Protein AF-A0A7X9BX08-F1 (afdb_monomer)

Foldseek 3Di:
DDPLVVLQVQLVVLVVVLVVLVVVVVPDPDPPPLPQLSVLSNLLNQLSVQCSVCVPPDDVSNVVSLVSNLVSVLSNVVSVCVVVVNPDDPVVVVVSVVVSVVVCVVVPPDPPPD

Sequence (114 aa):
MDLRTVMLMLAVGSFIFGLLLVVFRFKRNNPQKVPFWIVAKFLQAAGSLMIYFRIDTFDGVRLLASIVLILGCAYEAWAVGTLSGKHMRRNTHVLISLGMLKLQDLLGIGIMIL

Radius of gyration: 15.91 Å; Cα contacts (8 Å, |Δi|>4): 106; chains: 1; bounding box: 38×33×39 Å

pLDDT: mean 72.63, std 15.42, range [37.06, 93.0]

Mean predicted aligned error: 11.05 Å

Structure (mmCIF, N/CA/C/O backbone):
data_AF-A0A7X9BX08-F1
#
_entry.id   AF-A0A7X9BX08-F1
#
loop_
_atom_site.group_PDB
_atom_site.id
_atom_site.type_symbol
_atom_site.label_atom_id
_atom_site.label_alt_id
_atom_site.label_comp_id
_atom_site.label_asym_id
_atom_site.label_entity_id
_atom_site.label_seq_id
_atom_site.pdbx_PDB_ins_code
_atom_site.Cartn_x
_atom_site.Cartn_y
_atom_site.Cartn_z
_atom_site.occupancy
_atom_site.B_iso_or_equiv
_atom_site.auth_seq_id
_atom_site.auth_comp_id
_atom_site.auth_asym_id
_atom_site.auth_atom_id
_atom_site.pdbx_PDB_model_num
ATOM 1 N N . MET A 1 1 ? 19.368 -10.641 0.053 1.00 62.06 1 MET A N 1
ATOM 2 C CA . MET A 1 1 ? 17.956 -10.972 -0.240 1.00 62.06 1 MET A CA 1
ATOM 3 C C . MET A 1 1 ? 17.584 -10.219 -1.507 1.00 62.06 1 MET A C 1
ATOM 5 O O . MET A 1 1 ? 17.916 -9.044 -1.578 1.00 62.06 1 MET A O 1
ATOM 9 N N . ASP A 1 2 ? 17.022 -10.884 -2.517 1.00 85.56 2 ASP A N 1
ATOM 10 C CA . ASP A 1 2 ? 16.752 -10.261 -3.823 1.00 85.56 2 ASP A CA 1
ATOM 11 C C . ASP A 1 2 ? 15.553 -9.289 -3.768 1.00 85.56 2 ASP A C 1
ATOM 13 O O . ASP A 1 2 ? 14.596 -9.524 -3.022 1.00 85.56 2 ASP A O 1
ATOM 17 N N . LEU A 1 3 ? 15.592 -8.199 -4.547 1.00 80.12 3 LEU A N 1
ATOM 18 C CA . LEU A 1 3 ? 14.574 -7.135 -4.525 1.00 80.12 3 LEU A CA 1
ATOM 19 C C . LEU A 1 3 ? 13.196 -7.678 -4.915 1.00 80.12 3 LEU A C 1
ATOM 21 O O . LEU A 1 3 ? 12.182 -7.307 -4.321 1.00 80.12 3 LEU A O 1
ATOM 25 N N . ARG A 1 4 ? 13.164 -8.609 -5.873 1.00 82.38 4 ARG A N 1
ATOM 26 C CA . ARG A 1 4 ? 11.941 -9.289 -6.304 1.00 82.38 4 ARG A CA 1
ATOM 27 C C . ARG A 1 4 ? 11.296 -10.052 -5.142 1.00 82.38 4 ARG A C 1
ATOM 29 O O . ARG A 1 4 ? 10.089 -9.948 -4.933 1.00 82.38 4 ARG A O 1
ATOM 36 N N . THR A 1 5 ? 12.090 -10.744 -4.330 1.00 86.62 5 THR A N 1
ATOM 37 C CA . THR A 1 5 ? 11.597 -11.467 -3.148 1.00 86.62 5 THR A CA 1
ATOM 38 C C . THR A 1 5 ? 11.041 -10.518 -2.086 1.00 86.62 5 THR A C 1
ATOM 40 O O . THR A 1 5 ? 9.989 -10.795 -1.511 1.00 86.62 5 THR A O 1
ATOM 43 N N . VAL A 1 6 ? 11.695 -9.374 -1.857 1.00 87.88 6 VAL A N 1
ATOM 44 C CA . VAL A 1 6 ? 11.211 -8.352 -0.911 1.00 87.88 6 VAL A CA 1
ATOM 45 C C . VAL A 1 6 ? 9.872 -7.768 -1.370 1.00 87.88 6 VAL A C 1
ATOM 47 O O . VAL A 1 6 ? 8.936 -7.687 -0.576 1.00 87.88 6 VAL A O 1
ATOM 50 N N . MET A 1 7 ? 9.739 -7.425 -2.655 1.00 87.56 7 MET A N 1
ATOM 51 C CA . MET A 1 7 ? 8.490 -6.887 -3.211 1.00 87.56 7 MET A CA 1
ATOM 52 C C . MET A 1 7 ? 7.337 -7.888 -3.112 1.00 87.56 7 MET A C 1
ATOM 54 O O . MET A 1 7 ? 6.224 -7.509 -2.746 1.00 87.56 7 MET A O 1
ATOM 58 N N . LEU A 1 8 ? 7.603 -9.172 -3.366 1.00 87.88 8 LEU A N 1
ATOM 59 C CA . LEU A 1 8 ? 6.601 -10.225 -3.209 1.00 87.88 8 LEU A CA 1
ATOM 60 C C . LEU A 1 8 ? 6.156 -10.369 -1.752 1.00 87.88 8 LEU A C 1
ATOM 62 O O . LEU A 1 8 ? 4.963 -10.451 -1.472 1.00 87.88 8 LEU A O 1
ATOM 66 N N . MET A 1 9 ? 7.109 -10.359 -0.819 1.00 91.31 9 MET A N 1
ATOM 67 C CA . MET A 1 9 ? 6.825 -10.454 0.611 1.00 91.31 9 MET A CA 1
ATOM 68 C C . MET A 1 9 ? 5.969 -9.275 1.093 1.00 91.31 9 MET A C 1
ATOM 70 O O . MET A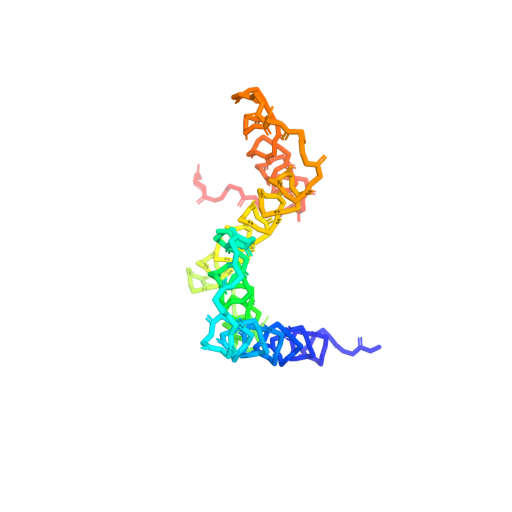 1 9 ? 5.006 -9.478 1.834 1.00 91.31 9 MET A O 1
ATOM 74 N N . LEU A 1 10 ? 6.264 -8.059 0.621 1.00 88.88 10 LEU A N 1
ATOM 75 C CA . LEU A 1 10 ? 5.464 -6.865 0.903 1.00 88.88 10 LEU A CA 1
ATOM 76 C C . LEU A 1 10 ? 4.057 -6.960 0.304 1.00 88.88 10 LEU A C 1
ATOM 78 O O . LEU A 1 10 ? 3.087 -6.619 0.986 1.00 88.88 10 LEU A O 1
ATOM 82 N N . ALA A 1 11 ? 3.928 -7.458 -0.929 1.00 91.12 11 ALA A N 1
ATOM 83 C CA . ALA A 1 11 ? 2.635 -7.639 -1.581 1.00 91.12 11 ALA A CA 1
ATOM 84 C C . ALA A 1 11 ? 1.754 -8.638 -0.816 1.00 91.12 11 ALA A C 1
ATOM 86 O O . ALA A 1 11 ? 0.617 -8.323 -0.460 1.00 91.12 11 ALA A O 1
ATOM 87 N N . VAL A 1 12 ? 2.304 -9.813 -0.497 1.00 93.00 12 VAL A N 1
ATOM 88 C CA . VAL A 1 12 ? 1.606 -10.872 0.244 1.00 93.00 12 VAL A CA 1
ATOM 89 C C . VAL A 1 12 ? 1.247 -10.406 1.654 1.00 93.00 12 VAL A C 1
ATOM 91 O O . VAL A 1 12 ? 0.099 -10.553 2.071 1.00 93.00 12 VAL A O 1
ATOM 94 N N . GLY A 1 13 ? 2.185 -9.785 2.375 1.00 90.88 13 GLY A N 1
ATOM 95 C CA . GLY A 1 13 ? 1.939 -9.269 3.723 1.00 90.88 13 GLY A CA 1
ATOM 96 C C . GLY A 1 13 ? 0.837 -8.208 3.751 1.00 90.88 13 GLY A C 1
ATOM 97 O O . GLY A 1 13 ? -0.083 -8.286 4.568 1.00 90.88 13 GLY A O 1
ATOM 98 N N . SER A 1 14 ? 0.878 -7.258 2.815 1.00 89.62 14 SER A N 1
ATOM 99 C CA . SER A 1 14 ? -0.133 -6.200 2.703 1.00 89.62 14 SER A CA 1
ATOM 100 C C . SER A 1 14 ? -1.506 -6.764 2.334 1.00 89.62 14 SER A C 1
ATOM 102 O O . SER A 1 14 ? -2.517 -6.335 2.890 1.00 89.62 14 SER A O 1
ATOM 104 N N . PHE A 1 15 ? -1.553 -7.775 1.464 1.00 91.06 15 PHE A N 1
ATOM 105 C CA . PHE A 1 15 ? -2.793 -8.437 1.065 1.00 91.06 15 PHE A CA 1
ATOM 106 C C . PHE A 1 15 ? -3.433 -9.233 2.212 1.00 91.06 15 PHE A C 1
ATOM 108 O O . PHE A 1 15 ? -4.617 -9.051 2.499 1.00 91.06 15 PHE A O 1
ATOM 115 N N . ILE A 1 16 ? -2.648 -10.057 2.919 1.00 92.19 16 ILE A N 1
ATOM 116 C CA . ILE A 1 16 ? -3.116 -10.822 4.088 1.00 92.19 16 ILE A CA 1
ATOM 117 C C . ILE A 1 16 ? -3.641 -9.868 5.165 1.00 92.19 16 ILE A C 1
ATOM 119 O O . ILE A 1 16 ? -4.717 -10.090 5.722 1.00 92.19 16 ILE A O 1
ATOM 123 N N . PHE A 1 17 ? -2.921 -8.777 5.431 1.00 87.50 17 PHE A N 1
ATOM 124 C CA . PHE A 1 17 ? -3.342 -7.794 6.423 1.00 87.50 17 PHE A CA 1
ATOM 125 C C . PHE A 1 17 ? -4.614 -7.044 5.994 1.00 87.50 17 PHE A C 1
ATOM 127 O O . PHE A 1 17 ? -5.514 -6.838 6.808 1.00 87.50 17 PHE A O 1
ATOM 134 N N . GLY A 1 18 ? -4.741 -6.700 4.708 1.00 87.31 18 GLY A N 1
ATOM 135 C CA . GLY A 1 18 ? -5.966 -6.133 4.140 1.00 87.31 18 GLY A CA 1
ATOM 136 C C . GLY A 1 18 ? -7.174 -7.057 4.318 1.00 87.31 18 GLY A C 1
ATOM 137 O O . GLY A 1 18 ? -8.220 -6.614 4.795 1.00 87.31 18 GLY A O 1
ATOM 138 N N . LEU A 1 19 ? -7.022 -8.353 4.022 1.00 88.12 19 LEU A N 1
ATOM 139 C CA . LEU A 1 19 ? -8.066 -9.361 4.236 1.00 88.12 19 LEU A CA 1
ATOM 140 C C . LEU A 1 19 ? -8.439 -9.509 5.713 1.00 88.12 19 LEU A C 1
ATOM 142 O O . LEU A 1 19 ? -9.623 -9.559 6.046 1.00 88.12 19 LEU A O 1
ATOM 146 N N . LEU A 1 20 ? -7.448 -9.521 6.604 1.00 87.44 20 LEU A N 1
ATOM 147 C CA . LEU A 1 20 ? -7.678 -9.586 8.044 1.00 87.44 20 LEU A CA 1
ATOM 148 C C . LEU A 1 20 ? -8.532 -8.397 8.519 1.00 87.44 20 LEU A C 1
ATOM 150 O O . LEU A 1 20 ? -9.518 -8.589 9.234 1.00 87.44 20 LEU A O 1
ATOM 154 N N . LEU A 1 21 ? -8.213 -7.179 8.068 1.00 84.00 21 LEU A N 1
ATOM 155 C CA . LEU A 1 21 ? -8.997 -5.978 8.368 1.00 84.00 21 LEU A CA 1
ATOM 156 C C . LEU A 1 21 ? -10.423 -6.047 7.798 1.00 84.00 21 LEU A C 1
ATOM 158 O O . LEU A 1 21 ? -11.361 -5.580 8.447 1.00 84.00 21 LEU A O 1
ATOM 162 N N . VAL A 1 22 ? -10.612 -6.643 6.616 1.00 83.94 22 VAL A N 1
ATOM 163 C CA . VAL A 1 22 ? -11.945 -6.882 6.038 1.00 83.94 22 VAL A CA 1
ATOM 164 C C . VAL A 1 22 ? -12.752 -7.837 6.920 1.00 83.94 22 VAL A C 1
ATOM 166 O O . VAL A 1 22 ? -13.881 -7.511 7.288 1.00 83.94 22 VAL A O 1
ATOM 169 N N . VAL A 1 23 ? -12.173 -8.968 7.330 1.00 82.75 23 VAL A N 1
ATOM 170 C CA . VAL A 1 23 ? -12.837 -9.931 8.225 1.00 82.75 23 VAL A CA 1
ATOM 171 C C . VAL A 1 23 ? -13.206 -9.273 9.557 1.00 82.75 23 VAL A C 1
ATOM 173 O O . VAL A 1 23 ? -14.341 -9.410 10.016 1.00 82.75 23 VAL A O 1
ATOM 176 N N . PHE A 1 24 ? -12.297 -8.496 10.155 1.00 78.62 24 PHE A N 1
ATOM 177 C CA . PHE A 1 24 ? -12.582 -7.762 11.391 1.00 78.62 24 PHE A CA 1
ATOM 178 C C . PHE A 1 24 ? -13.677 -6.703 11.226 1.00 78.62 24 PHE A C 1
ATOM 180 O O . PHE A 1 24 ? -14.478 -6.524 12.145 1.00 78.62 24 PHE A O 1
ATOM 187 N N . ARG A 1 25 ? -13.753 -6.042 10.063 1.00 73.44 25 ARG A N 1
ATOM 188 C CA . ARG A 1 25 ? -14.814 -5.078 9.742 1.00 73.44 25 ARG A CA 1
ATOM 189 C C . ARG A 1 25 ? -16.194 -5.736 9.671 1.00 73.44 25 ARG A C 1
ATOM 191 O O . ARG A 1 25 ? -17.165 -5.108 10.076 1.00 73.44 25 ARG A O 1
ATOM 198 N N . PHE A 1 26 ? -16.287 -6.969 9.171 1.00 69.50 26 PHE A N 1
ATOM 199 C CA . PHE A 1 26 ? -17.557 -7.700 9.087 1.00 69.50 26 PHE A CA 1
ATOM 200 C C . PHE A 1 26 ? -17.962 -8.358 10.408 1.00 69.50 26 PHE A C 1
ATOM 202 O O . PHE A 1 26 ? -19.144 -8.396 10.736 1.00 69.50 26 PHE A O 1
ATOM 209 N N . LYS A 1 27 ? -17.000 -8.875 11.182 1.00 65.62 27 LYS A N 1
AT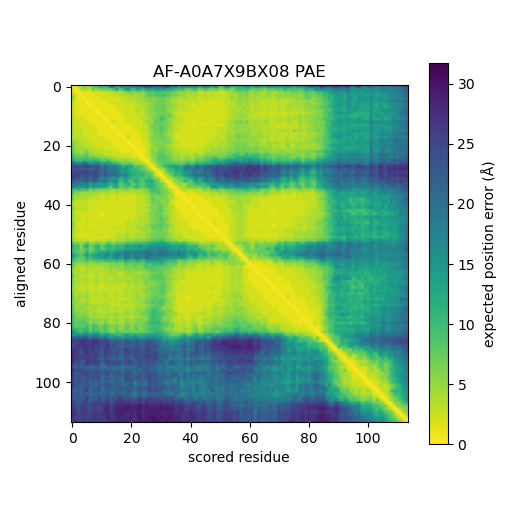OM 210 C CA . LYS A 1 27 ? -17.298 -9.699 12.364 1.00 65.62 27 LYS A CA 1
ATOM 211 C C . LYS A 1 27 ? -17.711 -8.896 13.601 1.00 65.62 27 LYS A C 1
ATOM 213 O O . LYS A 1 27 ? -18.157 -9.490 14.581 1.00 65.62 27 LYS A O 1
ATOM 218 N N . ARG A 1 28 ? -17.518 -7.574 13.622 1.00 54.66 28 ARG A N 1
ATOM 219 C CA . ARG A 1 28 ? -17.726 -6.785 14.839 1.00 54.66 28 ARG A CA 1
ATOM 220 C C . ARG A 1 28 ? -18.419 -5.470 14.527 1.00 54.66 28 ARG A C 1
ATOM 222 O O . ARG A 1 28 ? -17.924 -4.678 13.734 1.00 54.66 28 ARG A O 1
ATOM 229 N N . ASN A 1 29 ? -19.522 -5.221 15.231 1.00 53.72 29 ASN A N 1
ATOM 230 C CA . ASN A 1 29 ? -20.247 -3.949 15.307 1.00 53.72 29 ASN A CA 1
ATOM 231 C C . ASN A 1 29 ? -19.402 -2.874 16.043 1.00 53.72 29 ASN A C 1
ATOM 233 O O . ASN A 1 29 ? -19.879 -2.169 16.926 1.00 53.72 29 ASN A O 1
ATOM 237 N N . ASN A 1 30 ? -18.095 -2.835 15.759 1.00 53.22 30 ASN A N 1
ATOM 238 C CA . ASN A 1 30 ? -17.100 -2.005 16.415 1.00 53.22 30 ASN A CA 1
ATOM 239 C C . ASN A 1 30 ? -17.177 -0.579 15.843 1.00 53.22 30 ASN A C 1
ATOM 241 O O . ASN A 1 30 ? -17.001 -0.398 14.635 1.00 53.22 30 ASN A O 1
ATOM 245 N N . PRO A 1 31 ? -17.355 0.447 16.690 1.00 52.34 31 PRO A N 1
ATOM 246 C CA . PRO A 1 31 ? -17.398 1.843 16.259 1.00 52.34 31 PRO A CA 1
ATOM 247 C C . PRO A 1 31 ? -16.029 2.385 15.815 1.00 52.34 31 PRO A C 1
ATOM 249 O O . PRO A 1 31 ? -15.970 3.414 15.147 1.00 52.34 31 PRO A O 1
ATOM 252 N N . GLN A 1 32 ? -14.925 1.683 16.106 1.00 54.59 32 GLN A N 1
ATOM 253 C CA . GLN A 1 32 ? -13.606 1.980 15.537 1.00 54.59 32 GLN A CA 1
ATOM 254 C C . GLN A 1 32 ? -13.516 1.466 14.095 1.00 54.59 32 GLN A C 1
ATOM 256 O O . GLN A 1 32 ? -12.776 0.537 13.771 1.00 54.59 32 GLN A O 1
ATOM 261 N N . LYS A 1 33 ? -14.283 2.089 13.196 1.00 56.88 33 LYS A N 1
ATOM 262 C CA . LYS A 1 33 ? -13.966 2.053 11.769 1.00 56.88 33 LYS A CA 1
ATOM 263 C C . LYS A 1 33 ? -12.604 2.710 11.638 1.00 56.88 33 LYS A C 1
ATOM 265 O O . LYS A 1 33 ? -12.540 3.924 11.770 1.00 56.88 33 LYS A O 1
ATOM 270 N N . VAL A 1 34 ? -11.540 1.943 11.404 1.00 63.72 34 VAL A N 1
ATOM 271 C CA . VAL A 1 34 ? -10.272 2.528 10.962 1.00 63.72 34 VAL A CA 1
ATOM 272 C C . VAL A 1 34 ? -10.470 2.882 9.498 1.00 63.72 34 VAL A C 1
ATOM 274 O O . VAL A 1 34 ? -10.368 2.000 8.634 1.00 63.72 34 VAL A O 1
ATOM 277 N N . PRO A 1 35 ? -10.904 4.115 9.195 1.00 63.50 35 PRO A N 1
ATOM 278 C CA . PRO A 1 35 ? -11.246 4.441 7.835 1.00 63.50 35 PRO A CA 1
ATOM 279 C C . PRO A 1 35 ? -9.930 4.428 7.047 1.00 63.50 35 PRO A C 1
ATOM 281 O O . PRO A 1 35 ? -8.862 4.717 7.583 1.00 63.50 35 PRO A O 1
ATOM 284 N N . PHE A 1 36 ? -9.985 4.012 5.787 1.00 72.19 36 PHE A N 1
ATOM 285 C CA . PHE A 1 36 ? -8.839 3.999 4.868 1.00 72.19 36 PHE A CA 1
ATOM 286 C C . PHE A 1 36 ? -7.751 2.930 5.085 1.00 72.19 36 PHE A C 1
ATOM 288 O O . PHE A 1 36 ? -7.061 2.630 4.116 1.00 72.19 36 PHE A O 1
ATOM 295 N N . TRP A 1 37 ? -7.623 2.267 6.245 1.00 82.38 37 TRP A N 1
ATOM 296 C CA . TRP A 1 37 ? -6.536 1.279 6.449 1.00 82.38 37 TRP A CA 1
ATOM 297 C C . TRP A 1 37 ? -6.641 0.054 5.526 1.00 82.38 37 TRP A C 1
ATOM 299 O O . TRP A 1 37 ? -5.641 -0.434 5.007 1.00 82.38 37 TRP A O 1
ATOM 309 N N . ILE A 1 38 ? -7.869 -0.402 5.258 1.00 83.94 38 ILE A N 1
ATOM 310 C CA . ILE A 1 38 ? -8.137 -1.481 4.294 1.00 83.94 38 ILE A CA 1
ATOM 311 C C . ILE A 1 38 ? -7.667 -1.068 2.893 1.00 83.94 38 ILE A C 1
ATOM 313 O O . ILE A 1 38 ? -6.931 -1.798 2.236 1.00 83.94 38 ILE A O 1
ATOM 317 N N . VAL A 1 39 ? -8.063 0.132 2.458 1.00 83.81 39 VAL A N 1
ATOM 318 C CA . VAL A 1 39 ? -7.715 0.685 1.141 1.00 83.81 39 VAL A CA 1
ATOM 319 C C . VAL 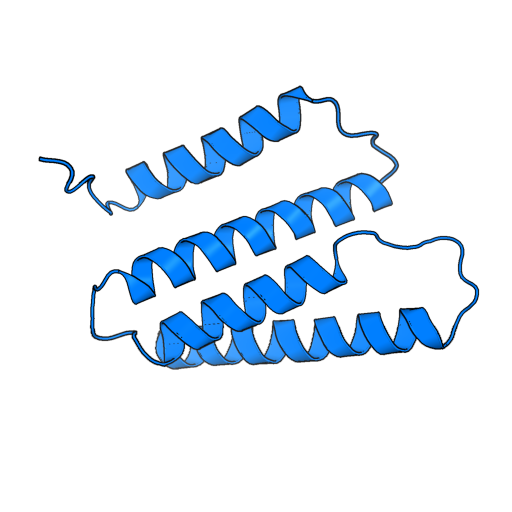A 1 39 ? -6.200 0.856 1.022 1.00 83.81 39 VAL A C 1
ATOM 321 O O . VAL A 1 39 ? -5.621 0.412 0.038 1.00 83.81 39 VAL A O 1
ATOM 324 N N . ALA A 1 40 ? -5.546 1.393 2.054 1.00 87.88 40 ALA A N 1
ATOM 325 C CA . ALA A 1 40 ? -4.096 1.550 2.121 1.00 87.88 40 ALA A CA 1
ATOM 326 C C . ALA A 1 40 ? -3.347 0.241 1.845 1.00 87.88 40 ALA A C 1
ATOM 328 O O . ALA A 1 40 ? -2.426 0.202 1.032 1.00 87.88 40 ALA A O 1
ATOM 329 N N . LYS A 1 41 ? -3.779 -0.845 2.492 1.00 90.31 41 LYS A N 1
ATOM 330 C CA . LYS A 1 41 ? -3.128 -2.155 2.410 1.00 90.31 41 LYS A CA 1
ATOM 331 C C . LYS A 1 41 ? -3.348 -2.833 1.066 1.00 90.31 41 LYS A C 1
ATOM 333 O O . LYS A 1 41 ? -2.415 -3.423 0.531 1.00 90.31 41 LYS A O 1
ATOM 338 N N . PHE A 1 42 ? -4.528 -2.673 0.472 1.00 89.44 42 PHE A N 1
ATOM 339 C CA . PHE A 1 42 ? -4.757 -3.131 -0.898 1.00 89.44 42 PHE A CA 1
ATOM 340 C C . PHE A 1 42 ? -3.976 -2.310 -1.931 1.00 89.44 42 PHE A C 1
ATOM 342 O O . PHE A 1 42 ? -3.442 -2.898 -2.867 1.00 89.44 42 PHE A O 1
ATOM 349 N N . LEU A 1 43 ? -3.835 -0.991 -1.746 1.00 88.06 43 LEU A N 1
ATOM 350 C CA . LEU A 1 43 ? -2.988 -0.158 -2.608 1.00 88.06 43 LEU A CA 1
ATOM 351 C C . LEU A 1 43 ? -1.509 -0.549 -2.486 1.00 88.06 43 LEU A C 1
ATOM 353 O O . LEU A 1 43 ? -0.858 -0.762 -3.504 1.00 88.06 43 LEU A O 1
ATOM 357 N N . GLN A 1 44 ? -0.986 -0.725 -1.268 1.00 88.44 44 GLN A N 1
ATOM 358 C CA . GLN A 1 44 ? 0.383 -1.214 -1.065 1.00 88.44 44 GLN A CA 1
ATOM 359 C C . GLN A 1 44 ? 0.592 -2.592 -1.705 1.00 88.44 44 GLN A C 1
ATOM 361 O O . GLN A 1 44 ? 1.576 -2.791 -2.413 1.00 88.44 44 GLN A O 1
ATOM 366 N N . ALA A 1 45 ? -0.359 -3.517 -1.535 1.00 91.06 45 ALA A N 1
ATOM 367 C CA . ALA A 1 45 ? -0.293 -4.832 -2.164 1.00 91.06 45 ALA A CA 1
ATOM 368 C C . ALA A 1 45 ? -0.257 -4.739 -3.697 1.00 91.06 45 ALA A C 1
ATOM 370 O O . ALA A 1 45 ? 0.595 -5.363 -4.330 1.00 91.06 45 ALA A O 1
ATOM 371 N N . ALA A 1 46 ? -1.143 -3.933 -4.289 1.00 90.19 46 ALA A N 1
ATOM 372 C CA . ALA A 1 46 ? -1.226 -3.749 -5.733 1.00 90.19 46 ALA A CA 1
ATOM 373 C C . ALA A 1 46 ? 0.052 -3.123 -6.307 1.00 90.19 46 ALA A C 1
ATOM 375 O O . ALA A 1 46 ? 0.604 -3.642 -7.275 1.00 90.19 46 ALA A O 1
ATOM 376 N N . GLY A 1 47 ? 0.564 -2.054 -5.694 1.00 87.75 47 GLY A N 1
ATOM 377 C CA . GLY A 1 47 ? 1.773 -1.392 -6.177 1.00 87.75 47 GLY A CA 1
ATOM 378 C C . GLY A 1 47 ? 3.029 -2.260 -6.013 1.00 87.75 47 GLY A C 1
ATOM 379 O O . GLY A 1 47 ? 3.816 -2.365 -6.952 1.00 87.75 47 GLY A O 1
ATOM 380 N N . SER A 1 48 ? 3.184 -2.983 -4.895 1.00 87.69 48 SER A N 1
ATOM 381 C CA . SER A 1 48 ? 4.278 -3.958 -4.735 1.00 87.69 48 SER A CA 1
ATOM 382 C C . SER A 1 48 ? 4.195 -5.100 -5.754 1.00 87.69 48 SER A C 1
ATOM 384 O O . SER A 1 48 ? 5.220 -5.502 -6.307 1.00 87.69 48 SER A O 1
ATOM 386 N N . LEU A 1 49 ? 2.990 -5.594 -6.052 1.00 90.06 49 LEU A N 1
ATOM 387 C CA . LEU A 1 49 ? 2.779 -6.647 -7.045 1.00 90.06 49 LEU A CA 1
ATOM 388 C C . LEU A 1 49 ? 3.073 -6.158 -8.474 1.00 90.06 49 LEU A C 1
ATOM 390 O O . LEU A 1 49 ? 3.696 -6.869 -9.261 1.00 90.06 49 LEU A O 1
ATOM 394 N N . MET A 1 50 ? 2.683 -4.927 -8.806 1.00 86.88 50 MET A N 1
ATOM 395 C CA . MET A 1 50 ? 3.014 -4.314 -10.093 1.00 86.88 50 MET A CA 1
ATOM 396 C C . MET A 1 50 ? 4.530 -4.156 -10.276 1.00 86.88 50 MET A C 1
ATOM 398 O O . MET A 1 50 ? 5.043 -4.480 -11.348 1.00 86.88 50 MET A O 1
ATOM 402 N N . ILE A 1 51 ? 5.260 -3.723 -9.237 1.00 86.62 51 ILE A N 1
ATOM 403 C CA . ILE A 1 51 ? 6.732 -3.654 -9.279 1.00 86.62 51 ILE A CA 1
ATOM 404 C C . ILE A 1 51 ? 7.341 -5.052 -9.418 1.00 86.62 51 ILE A C 1
ATOM 406 O O . ILE A 1 51 ? 8.280 -5.224 -10.192 1.00 86.62 51 ILE A O 1
ATOM 410 N N . TYR A 1 52 ? 6.800 -6.060 -8.728 1.00 86.25 52 TYR A N 1
ATOM 411 C CA . TYR A 1 52 ? 7.279 -7.442 -8.819 1.00 86.25 52 TYR A CA 1
ATOM 412 C C . TYR A 1 52 ? 7.274 -7.971 -10.264 1.00 86.25 52 TYR A C 1
ATOM 414 O O . TYR A 1 52 ? 8.272 -8.538 -10.720 1.00 86.25 52 TYR A O 1
ATOM 422 N N . PHE A 1 53 ? 6.182 -7.737 -11.000 1.00 82.88 53 PHE A N 1
ATOM 423 C CA . PHE A 1 53 ? 6.043 -8.177 -12.393 1.00 82.88 53 PHE A CA 1
ATOM 424 C C . PHE A 1 53 ? 6.820 -7.322 -13.406 1.00 82.88 53 PHE A C 1
ATOM 426 O O . PHE A 1 53 ? 7.057 -7.777 -14.524 1.00 82.88 53 PHE A O 1
ATOM 433 N N . ARG A 1 54 ? 7.217 -6.094 -13.049 1.00 79.81 54 ARG A N 1
ATOM 434 C CA . ARG A 1 54 ? 7.881 -5.130 -13.950 1.00 79.81 54 ARG A CA 1
ATOM 435 C C . ARG A 1 54 ? 9.214 -4.622 -13.393 1.00 79.81 54 ARG A C 1
ATOM 437 O O . ARG A 1 54 ? 9.585 -3.470 -13.592 1.00 79.81 54 ARG A O 1
ATOM 444 N N . ILE A 1 55 ? 9.946 -5.478 -12.683 1.00 71.00 55 ILE A N 1
ATOM 445 C CA . ILE A 1 55 ? 11.174 -5.072 -11.982 1.00 71.00 55 ILE A CA 1
ATOM 446 C C . ILE A 1 55 ? 12.318 -4.706 -12.944 1.00 71.00 55 ILE A C 1
ATOM 448 O O . ILE A 1 55 ? 13.122 -3.828 -12.634 1.00 71.00 55 ILE A O 1
ATOM 452 N N . ASP A 1 56 ? 12.328 -5.320 -14.130 1.0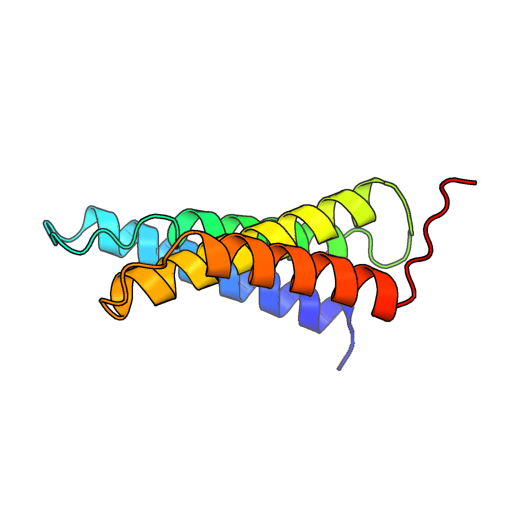0 68.75 56 ASP A N 1
ATOM 453 C CA . ASP A 1 56 ? 13.391 -5.198 -15.137 1.00 68.75 56 ASP A CA 1
ATOM 454 C C . ASP A 1 56 ? 13.124 -4.101 -16.185 1.00 68.75 56 ASP A C 1
ATOM 456 O O . ASP A 1 56 ? 14.006 -3.761 -16.965 1.00 68.75 56 ASP A O 1
ATOM 460 N N . THR A 1 57 ? 11.915 -3.524 -16.214 1.00 68.81 57 THR A N 1
ATOM 461 C CA . THR A 1 57 ? 11.495 -2.522 -17.212 1.00 68.81 57 THR A CA 1
ATOM 462 C C . THR A 1 57 ? 11.075 -1.225 -16.529 1.00 68.81 57 THR A C 1
ATOM 464 O O . THR A 1 57 ? 10.217 -1.210 -15.643 1.00 68.81 57 THR A O 1
ATOM 467 N N . PHE A 1 58 ? 11.715 -0.115 -16.901 1.00 64.50 58 PHE A N 1
ATOM 468 C CA . PHE A 1 58 ? 11.363 1.212 -16.400 1.00 64.50 58 PHE A CA 1
ATOM 469 C C . PHE A 1 58 ? 10.410 1.900 -17.380 1.00 64.50 58 PHE A C 1
ATOM 471 O O . PHE A 1 58 ? 10.807 2.754 -18.159 1.00 64.50 58 PHE A O 1
ATOM 478 N N . ASP A 1 59 ? 9.142 1.494 -17.321 1.00 75.06 59 ASP A N 1
ATOM 479 C CA . ASP A 1 59 ? 8.062 2.045 -18.145 1.00 75.06 59 ASP A CA 1
ATOM 480 C C . ASP A 1 59 ? 7.027 2.786 -17.283 1.00 75.06 59 ASP A C 1
ATOM 482 O O . ASP A 1 59 ? 7.033 2.703 -16.049 1.00 75.06 59 ASP A O 1
ATOM 486 N N . GLY A 1 60 ? 6.053 3.444 -17.922 1.00 75.56 60 GLY A N 1
ATOM 487 C CA . GLY A 1 60 ? 4.950 4.136 -17.236 1.00 75.56 60 GLY A CA 1
ATOM 488 C C . GLY A 1 60 ? 4.174 3.263 -16.235 1.00 75.56 60 GLY A C 1
ATOM 489 O O . GLY A 1 60 ? 3.646 3.772 -15.248 1.00 75.56 60 GLY A O 1
ATOM 490 N N . VAL A 1 61 ? 4.170 1.936 -16.412 1.00 75.56 61 VAL A N 1
ATOM 491 C CA . VAL A 1 61 ? 3.575 0.978 -15.461 1.00 75.56 61 VAL A CA 1
ATOM 492 C C . VAL A 1 61 ? 4.316 0.968 -14.123 1.00 75.56 61 VAL A C 1
ATOM 494 O O . VAL A 1 61 ? 3.685 0.889 -13.069 1.00 75.56 61 VAL A O 1
ATOM 497 N N . ARG A 1 62 ? 5.647 1.082 -14.140 1.00 80.88 62 ARG A N 1
ATOM 498 C CA . ARG A 1 62 ? 6.463 1.138 -12.923 1.00 80.88 62 ARG A CA 1
ATOM 499 C C . ARG A 1 62 ? 6.294 2.475 -12.208 1.00 80.88 62 ARG A C 1
ATOM 501 O O . ARG A 1 62 ? 6.222 2.497 -10.983 1.00 80.88 62 ARG A O 1
ATOM 508 N N . LEU A 1 63 ? 6.147 3.566 -12.961 1.00 80.69 63 LEU A N 1
ATOM 509 C CA . LEU A 1 63 ? 5.791 4.871 -12.400 1.00 80.69 63 LEU A CA 1
ATOM 510 C C . LEU A 1 63 ? 4.423 4.816 -11.703 1.00 80.69 63 LEU A C 1
ATOM 512 O O . LEU A 1 63 ? 4.297 5.232 -10.551 1.00 80.69 63 LEU A O 1
ATOM 516 N N . LEU A 1 64 ? 3.419 4.233 -12.363 1.00 82.12 64 LEU A N 1
ATOM 517 C CA . LEU A 1 64 ? 2.089 4.039 -11.789 1.00 82.12 64 LEU A CA 1
ATOM 518 C C . LEU A 1 64 ? 2.141 3.175 -10.520 1.00 82.12 64 LEU A C 1
ATOM 520 O O . LEU A 1 64 ? 1.513 3.520 -9.522 1.00 82.12 64 LEU A O 1
ATOM 524 N N . ALA A 1 65 ? 2.930 2.099 -10.526 1.00 84.56 65 ALA A N 1
ATOM 525 C CA . ALA A 1 65 ? 3.115 1.235 -9.362 1.00 84.56 65 ALA A CA 1
ATOM 526 C C . ALA A 1 65 ? 3.687 1.995 -8.152 1.00 84.56 65 ALA A C 1
ATOM 528 O O . ALA A 1 65 ? 3.203 1.835 -7.029 1.00 84.56 65 ALA A O 1
ATOM 529 N N . SER A 1 66 ? 4.673 2.865 -8.387 1.00 81.69 66 SER A N 1
ATOM 530 C CA . SER A 1 66 ? 5.254 3.730 -7.356 1.00 81.69 66 SER A CA 1
ATOM 531 C C . SER A 1 66 ? 4.233 4.726 -6.803 1.00 81.69 66 SER A C 1
ATOM 533 O O . SER A 1 66 ? 4.126 4.874 -5.587 1.00 81.69 66 SER A O 1
ATOM 535 N N . ILE A 1 67 ? 3.425 5.355 -7.664 1.00 83.06 67 ILE A N 1
ATOM 536 C CA . ILE A 1 67 ? 2.347 6.264 -7.237 1.00 83.06 67 ILE A CA 1
ATOM 537 C C . ILE A 1 67 ? 1.333 5.519 -6.359 1.00 83.06 67 ILE A C 1
ATOM 539 O O . ILE A 1 67 ? 0.948 6.010 -5.298 1.00 83.06 67 ILE A O 1
ATOM 543 N N . VAL A 1 68 ? 0.934 4.312 -6.766 1.00 85.50 68 VAL A N 1
ATOM 544 C CA . VAL A 1 68 ? -0.005 3.465 -6.017 1.00 85.50 68 VAL A CA 1
ATOM 545 C C . VAL A 1 68 ? 0.558 3.083 -4.639 1.00 85.50 68 VAL A C 1
ATOM 547 O O . VAL A 1 68 ? -0.170 3.159 -3.646 1.00 85.50 68 VAL A O 1
ATOM 550 N N . LEU A 1 69 ? 1.850 2.748 -4.546 1.00 84.75 69 LEU A N 1
ATOM 551 C CA . LEU A 1 69 ? 2.526 2.474 -3.270 1.00 84.75 69 LEU A CA 1
ATOM 552 C C . LEU A 1 69 ? 2.552 3.694 -2.347 1.00 84.75 69 LEU A C 1
ATOM 554 O O . LEU A 1 69 ? 2.201 3.585 -1.171 1.00 84.75 69 LEU A O 1
ATOM 558 N N . ILE A 1 70 ? 2.935 4.853 -2.885 1.00 85.00 70 ILE A N 1
ATOM 559 C CA . ILE A 1 70 ? 3.008 6.119 -2.147 1.00 85.00 70 ILE A CA 1
ATOM 560 C C . ILE A 1 70 ? 1.623 6.503 -1.614 1.00 85.00 70 ILE A C 1
ATOM 562 O O . ILE A 1 70 ? 1.484 6.822 -0.431 1.00 85.00 70 ILE A O 1
ATOM 566 N N . LEU A 1 71 ? 0.585 6.397 -2.449 1.00 81.88 71 LEU A N 1
ATOM 567 C CA . LEU A 1 71 ? -0.802 6.616 -2.037 1.00 81.88 71 LEU A CA 1
ATOM 568 C C . LEU A 1 71 ? -1.214 5.649 -0.922 1.00 81.88 71 LEU A C 1
ATOM 570 O O . LEU A 1 71 ? -1.787 6.083 0.077 1.00 81.88 71 LEU A O 1
ATOM 574 N N . GLY A 1 72 ? -0.883 4.361 -1.049 1.00 84.56 72 GLY A N 1
ATOM 575 C CA . GLY A 1 72 ? -1.129 3.365 -0.006 1.00 84.56 72 GLY A CA 1
ATOM 576 C C . GLY A 1 72 ? -0.489 3.749 1.334 1.00 84.56 72 GLY A C 1
ATOM 577 O O . GLY A 1 72 ? -1.167 3.760 2.360 1.00 84.56 72 GLY A O 1
ATOM 578 N N . CYS A 1 73 ? 0.780 4.166 1.326 1.00 81.19 73 CYS A N 1
ATOM 579 C CA . CYS A 1 73 ? 1.477 4.659 2.518 1.00 81.19 73 CYS A CA 1
ATOM 580 C C . CYS A 1 73 ? 0.841 5.928 3.109 1.00 81.19 73 CYS A C 1
ATOM 582 O O . CYS A 1 73 ? 0.742 6.052 4.330 1.00 81.19 73 CYS A O 1
ATOM 584 N N . ALA A 1 74 ? 0.375 6.857 2.271 1.00 82.94 74 ALA A N 1
ATOM 585 C CA . ALA A 1 74 ? -0.289 8.074 2.734 1.00 82.94 74 ALA A CA 1
ATOM 586 C C . ALA A 1 74 ? -1.617 7.763 3.448 1.00 82.94 74 ALA A C 1
ATOM 588 O O . ALA A 1 74 ? -1.891 8.310 4.521 1.00 82.94 74 ALA A O 1
ATOM 589 N N . TYR A 1 75 ? -2.416 6.842 2.900 1.00 80.75 75 TYR A N 1
ATOM 590 C CA . TYR A 1 75 ? -3.649 6.384 3.544 1.00 80.75 75 TYR A CA 1
ATOM 591 C C . TYR A 1 75 ? -3.382 5.634 4.852 1.00 80.75 75 TYR A C 1
ATOM 593 O O . TYR A 1 75 ? -4.147 5.786 5.806 1.00 80.75 75 TYR A O 1
ATOM 601 N N . GLU A 1 76 ? -2.299 4.858 4.932 1.00 81.50 76 GLU A N 1
ATOM 602 C CA . GLU A 1 76 ? -1.903 4.194 6.176 1.00 81.50 76 GLU A CA 1
ATOM 603 C C . GLU A 1 76 ? -1.505 5.207 7.257 1.00 81.50 76 GLU A C 1
ATOM 605 O O . GLU A 1 76 ? -1.983 5.114 8.388 1.00 81.50 76 GLU A O 1
ATOM 610 N N . ALA A 1 77 ? -0.715 6.226 6.908 1.00 82.62 77 ALA A N 1
ATOM 611 C CA . ALA A 1 77 ? -0.361 7.299 7.835 1.00 82.62 77 ALA A CA 1
ATOM 612 C C . ALA A 1 77 ? -1.607 8.031 8.367 1.00 82.62 77 ALA A C 1
ATOM 614 O O . ALA A 1 77 ? -1.694 8.343 9.557 1.00 82.62 77 ALA A O 1
ATOM 615 N N . TRP A 1 78 ? -2.608 8.247 7.510 1.00 75.12 78 TRP A N 1
ATOM 616 C CA . TRP A 1 78 ? -3.877 8.851 7.913 1.00 75.12 78 TRP A CA 1
ATOM 617 C C . TRP A 1 78 ? -4.703 7.940 8.838 1.00 75.12 78 TRP A C 1
ATOM 619 O O . TRP A 1 78 ? -5.270 8.407 9.835 1.00 75.12 78 TRP A O 1
ATOM 629 N N . ALA A 1 79 ? -4.730 6.633 8.565 1.00 80.19 79 ALA A N 1
ATOM 630 C CA . ALA A 1 79 ? -5.374 5.646 9.429 1.00 80.19 79 ALA A CA 1
ATOM 631 C C . ALA A 1 79 ? -4.740 5.621 10.833 1.00 80.19 79 ALA A C 1
ATOM 633 O O . ALA A 1 79 ? -5.456 5.674 11.836 1.00 80.19 79 ALA A O 1
ATOM 634 N N . VAL A 1 80 ? -3.405 5.632 10.913 1.00 79.25 80 VAL A N 1
ATOM 635 C CA . VAL A 1 80 ? -2.658 5.685 12.183 1.00 79.25 80 VAL A CA 1
ATOM 636 C C . VAL A 1 80 ? -2.910 6.995 12.934 1.00 79.25 80 VAL A C 1
ATOM 638 O O . VAL A 1 80 ? -3.117 6.979 14.151 1.00 79.25 80 VAL A O 1
ATOM 641 N N . GLY A 1 81 ? -2.948 8.128 12.226 1.00 73.38 81 GLY A N 1
ATOM 642 C CA . GLY A 1 81 ? -3.267 9.424 12.827 1.00 73.38 81 GLY A CA 1
ATOM 643 C C . GLY A 1 81 ? -4.672 9.469 13.429 1.00 73.38 81 GLY A C 1
ATOM 644 O O . GLY A 1 81 ? -4.848 9.950 14.549 1.00 73.38 81 GLY A O 1
ATOM 645 N N . THR A 1 82 ? -5.650 8.876 12.738 1.00 72.00 82 THR A N 1
ATOM 646 C CA . THR A 1 82 ? -7.031 8.743 13.228 1.00 72.00 82 THR A CA 1
ATOM 647 C C . THR A 1 82 ? -7.105 7.863 14.481 1.00 72.00 82 THR A C 1
ATOM 649 O O . THR A 1 82 ? -7.790 8.219 15.438 1.00 72.00 82 THR A O 1
ATOM 652 N N . LEU A 1 83 ? -6.365 6.748 14.518 1.00 72.62 83 LEU A N 1
ATOM 653 C CA . LEU A 1 83 ? -6.302 5.855 15.685 1.00 72.62 83 LEU A CA 1
ATOM 654 C C . LEU A 1 83 ? -5.609 6.482 16.896 1.00 72.62 83 LEU A C 1
ATOM 656 O O . LEU A 1 83 ? -5.980 6.199 18.030 1.00 72.62 83 LEU A O 1
ATOM 660 N N . SER A 1 84 ? -4.626 7.350 16.663 1.00 76.38 84 SER A N 1
ATOM 661 C CA . SER A 1 84 ? -3.878 8.025 17.730 1.00 76.38 84 SER A CA 1
ATOM 662 C C . SER A 1 84 ? -4.646 9.186 18.379 1.00 76.38 84 SER A C 1
ATOM 664 O O . SER A 1 84 ? -4.078 9.897 19.207 1.00 76.38 84 SER A O 1
ATOM 666 N N . GLY A 1 85 ? -5.900 9.445 17.982 1.00 65.69 85 GLY A N 1
ATOM 667 C CA . GLY A 1 85 ? -6.724 10.539 18.516 1.00 65.69 85 GLY A CA 1
ATOM 668 C C . GLY A 1 85 ? -6.203 11.946 18.190 1.00 65.69 85 GLY A C 1
ATOM 669 O O . GLY A 1 85 ? -6.788 12.944 18.610 1.00 65.69 85 GLY A O 1
ATOM 670 N N . LYS A 1 86 ? -5.119 12.053 17.413 1.00 60.84 86 LYS A N 1
ATOM 671 C CA . LYS A 1 86 ? -4.582 13.321 16.924 1.00 60.84 86 LYS A CA 1
ATOM 672 C C . LYS A 1 86 ? -5.357 13.692 15.666 1.00 60.84 86 LYS A C 1
ATOM 674 O O . LYS A 1 86 ? -5.059 13.194 14.585 1.00 60.84 86 LYS A O 1
ATOM 679 N N . HIS A 1 87 ? -6.360 14.561 15.806 1.00 48.59 87 HIS A N 1
ATOM 680 C CA . HIS A 1 87 ? -7.060 15.170 14.673 1.00 48.59 87 HIS A CA 1
ATOM 681 C C . HIS A 1 87 ? -6.022 15.868 13.776 1.00 48.59 87 HIS A C 1
ATOM 683 O O . HIS A 1 87 ? -5.492 16.926 14.120 1.00 48.59 87 HIS A O 1
ATOM 689 N N . MET A 1 88 ? -5.643 15.213 12.675 1.00 49.22 88 MET A N 1
ATOM 690 C CA . MET A 1 88 ? -4.557 15.664 11.807 1.00 49.22 88 MET A CA 1
ATOM 691 C C . MET A 1 88 ? -4.966 16.969 11.123 1.00 49.22 88 MET A C 1
ATOM 693 O O . MET A 1 88 ? -5.796 16.999 10.218 1.00 49.22 88 MET A O 1
ATOM 697 N N . ARG A 1 89 ? -4.380 18.074 11.588 1.00 47.53 89 ARG A N 1
ATOM 698 C CA . ARG A 1 89 ? -4.551 19.412 11.022 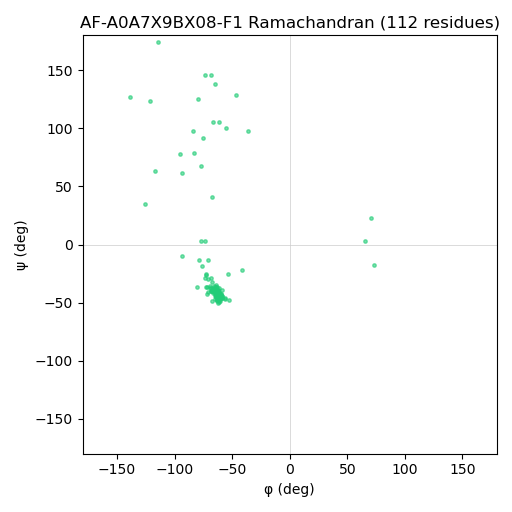1.00 47.53 89 ARG A CA 1
ATOM 699 C C . ARG A 1 89 ? -3.970 19.419 9.600 1.00 47.53 89 ARG A C 1
ATOM 701 O O . ARG A 1 89 ? -2.887 18.890 9.365 1.00 47.53 89 ARG A O 1
ATOM 708 N N . ARG A 1 90 ? -4.676 20.068 8.670 1.00 53.59 90 ARG A N 1
ATOM 709 C CA . ARG A 1 90 ? -4.425 20.176 7.213 1.00 53.59 90 ARG A CA 1
ATOM 710 C C . ARG A 1 90 ? -2.956 20.401 6.780 1.00 53.59 90 ARG A C 1
ATOM 712 O O . ARG A 1 90 ? -2.594 20.032 5.671 1.00 53.59 90 ARG A O 1
ATOM 719 N N . ASN A 1 91 ? -2.086 20.917 7.651 1.00 49.03 91 ASN A N 1
ATOM 720 C CA . ASN A 1 91 ? -0.656 21.126 7.381 1.00 49.03 91 ASN A CA 1
ATOM 721 C C . ASN A 1 91 ? 0.180 19.833 7.348 1.00 49.03 91 ASN A C 1
ATOM 723 O O . ASN A 1 91 ? 1.189 19.784 6.649 1.00 49.03 91 ASN A O 1
ATOM 727 N N . THR A 1 92 ? -0.231 18.768 8.043 1.00 52.50 92 THR A N 1
ATOM 728 C CA . THR A 1 92 ? 0.480 17.476 7.987 1.00 52.50 92 THR A CA 1
ATOM 729 C C . THR A 1 92 ? 0.247 16.766 6.649 1.00 52.50 92 THR A C 1
ATOM 731 O O . THR A 1 92 ? 1.115 16.028 6.198 1.00 52.50 92 THR A O 1
ATOM 734 N N . HIS A 1 93 ? -0.870 17.058 5.966 1.00 50.62 93 HIS A N 1
ATOM 735 C CA . HIS A 1 93 ? -1.109 16.599 4.594 1.00 50.62 93 HIS A CA 1
ATOM 736 C C . HIS A 1 93 ? -0.067 17.176 3.634 1.00 50.62 93 HIS A C 1
ATOM 738 O O . HIS A 1 93 ? 0.540 16.432 2.876 1.00 50.62 93 HIS A O 1
ATOM 744 N N . VAL A 1 94 ? 0.199 18.482 3.728 1.00 55.03 94 VAL A N 1
ATOM 745 C CA . VAL A 1 94 ? 1.196 19.164 2.892 1.00 55.03 94 VAL A CA 1
ATOM 746 C C . VAL A 1 94 ? 2.597 18.630 3.185 1.00 55.03 94 VAL A C 1
ATOM 748 O O . VAL A 1 94 ? 3.337 18.370 2.250 1.00 55.03 94 VAL A O 1
ATOM 751 N N . LEU A 1 95 ? 2.942 18.377 4.454 1.00 50.38 95 LEU A N 1
ATOM 752 C CA . LEU A 1 95 ? 4.266 17.869 4.832 1.00 50.38 95 LEU A CA 1
ATOM 753 C C . LEU A 1 95 ? 4.516 16.420 4.375 1.00 50.38 95 LEU A C 1
ATOM 755 O O . LEU A 1 95 ? 5.624 16.103 3.958 1.00 50.38 95 LEU A O 1
ATOM 759 N N . ILE A 1 96 ? 3.500 15.550 4.428 1.00 59.03 96 ILE A N 1
ATOM 760 C CA . ILE A 1 96 ? 3.607 14.161 3.950 1.00 59.03 96 ILE A CA 1
ATOM 761 C C . ILE A 1 96 ? 3.660 14.135 2.419 1.00 59.03 96 ILE A C 1
ATOM 763 O O . ILE A 1 96 ? 4.505 13.445 1.857 1.00 59.03 96 ILE A O 1
ATOM 767 N N . SER A 1 97 ? 2.836 14.936 1.739 1.00 56.06 97 SER A N 1
ATOM 768 C CA . SER A 1 97 ? 2.888 15.072 0.280 1.00 56.06 97 SER A CA 1
ATOM 769 C C . SER A 1 97 ? 4.213 15.674 -0.199 1.00 56.06 97 SER A C 1
ATOM 771 O O . SER A 1 97 ? 4.807 15.138 -1.129 1.00 56.06 97 SER A O 1
ATOM 773 N N . LEU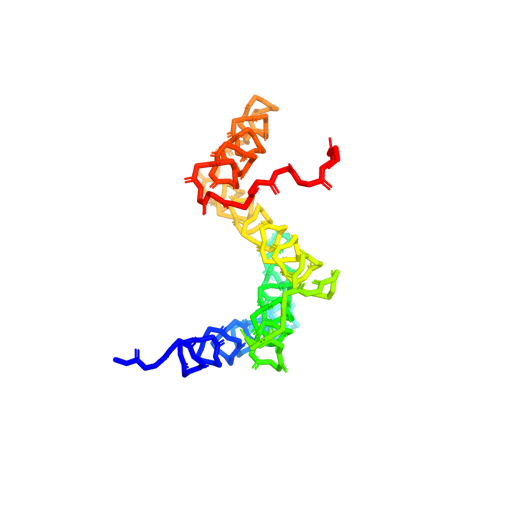 A 1 98 ? 4.724 16.724 0.459 1.00 57.31 98 LEU A N 1
ATOM 774 C CA . LEU A 1 98 ? 6.046 17.297 0.167 1.00 57.31 98 LEU A CA 1
ATOM 775 C C . LEU A 1 98 ? 7.177 16.335 0.516 1.00 57.31 98 LEU A C 1
ATOM 777 O O . LEU A 1 98 ? 8.158 16.285 -0.213 1.00 57.31 98 LEU A O 1
ATOM 781 N N . GLY A 1 99 ? 7.059 15.571 1.602 1.00 57.69 99 GLY A N 1
ATOM 782 C CA . GLY A 1 99 ? 8.032 14.546 1.965 1.00 57.69 99 GLY A CA 1
ATOM 783 C C . GLY A 1 99 ? 8.099 13.434 0.923 1.00 57.69 99 GLY A C 1
ATOM 784 O O . GLY A 1 99 ? 9.189 13.005 0.568 1.00 57.69 99 GLY A O 1
ATOM 785 N N . MET A 1 100 ? 6.953 13.021 0.379 1.00 58.03 100 MET A N 1
ATOM 786 C CA . MET A 1 100 ? 6.874 12.015 -0.681 1.00 58.03 100 MET A CA 1
ATOM 787 C C . MET A 1 100 ? 7.388 12.542 -2.029 1.00 58.03 100 MET A C 1
ATOM 789 O O . MET A 1 100 ? 8.148 11.835 -2.682 1.00 58.03 100 MET A O 1
ATOM 793 N N . LEU A 1 101 ? 7.069 13.789 -2.400 1.00 59.34 101 LEU A N 1
ATOM 794 C CA . LEU A 1 101 ? 7.638 14.474 -3.575 1.00 59.34 101 LEU A CA 1
ATOM 795 C C . LEU A 1 101 ? 9.161 14.612 -3.467 1.00 59.34 101 LEU A C 1
ATOM 797 O O . LEU A 1 101 ? 9.899 14.218 -4.362 1.00 59.34 101 LEU A O 1
ATOM 801 N N . LYS A 1 102 ? 9.645 15.090 -2.321 1.00 55.75 102 LYS A N 1
ATOM 802 C CA . LYS A 1 102 ? 11.071 15.325 -2.092 1.00 55.75 102 LYS A CA 1
ATOM 803 C C . LYS A 1 102 ? 11.865 14.024 -1.966 1.00 55.75 102 LYS A C 1
ATOM 805 O O . LYS A 1 102 ? 13.031 13.990 -2.337 1.00 55.75 102 LYS A O 1
ATOM 810 N N . LEU A 1 103 ? 11.245 12.948 -1.474 1.00 55.06 103 LEU A N 1
ATOM 811 C CA . LEU A 1 103 ? 11.832 11.606 -1.479 1.00 55.06 103 LEU A CA 1
ATOM 812 C C . LEU A 1 103 ? 11.922 11.041 -2.903 1.00 55.06 103 LEU A C 1
ATOM 814 O O . LEU A 1 103 ? 12.897 10.366 -3.218 1.00 55.06 103 LEU A O 1
ATOM 818 N N . GLN A 1 104 ? 10.942 11.339 -3.760 1.00 56.38 104 GLN A N 1
ATOM 819 C CA . GLN A 1 104 ? 10.954 10.962 -5.173 1.00 56.38 104 GLN A CA 1
ATOM 820 C C . GLN A 1 104 ? 12.059 11.698 -5.951 1.00 56.38 104 GLN A C 1
ATOM 822 O O . GLN A 1 104 ? 12.784 11.055 -6.708 1.00 56.38 104 GLN A O 1
ATOM 827 N N . ASP A 1 105 ? 12.258 12.993 -5.685 1.00 52.03 105 ASP A N 1
ATOM 828 C CA . ASP A 1 105 ? 13.370 13.779 -6.241 1.00 52.03 105 ASP A CA 1
ATOM 829 C C . ASP A 1 105 ? 14.745 13.313 -5.717 1.00 52.03 105 ASP A C 1
ATOM 831 O O . ASP A 1 105 ? 15.712 13.225 -6.472 1.00 52.03 105 ASP A O 1
ATOM 835 N N . LEU A 1 106 ? 14.849 12.971 -4.425 1.00 51.28 106 LEU A N 1
ATOM 836 C CA . LEU A 1 106 ? 16.105 12.541 -3.792 1.00 51.28 106 LEU A CA 1
ATOM 837 C C . LEU A 1 106 ? 16.530 11.116 -4.192 1.00 51.28 106 LEU A C 1
ATOM 839 O O . LEU A 1 106 ? 17.722 10.820 -4.220 1.00 51.28 106 LEU A O 1
ATOM 843 N N . LEU A 1 107 ? 15.578 10.234 -4.522 1.00 51.47 107 LEU A N 1
ATOM 844 C CA . LEU A 1 107 ? 15.841 8.873 -5.016 1.00 51.47 107 LEU A CA 1
ATOM 845 C C . LEU A 1 107 ? 16.347 8.828 -6.470 1.00 51.47 107 LEU A C 1
ATOM 847 O O . LEU A 1 107 ? 16.565 7.738 -6.996 1.00 51.47 107 LEU A O 1
ATOM 851 N N . GLY A 1 108 ? 16.566 9.976 -7.121 1.00 47.34 108 GLY A N 1
ATOM 852 C CA . GLY A 1 108 ? 17.195 10.026 -8.442 1.00 47.34 108 GLY A CA 1
ATOM 853 C C . GLY A 1 108 ? 16.320 9.479 -9.571 1.00 47.34 108 GLY A C 1
ATOM 854 O O . GLY A 1 108 ? 16.840 9.113 -10.622 1.00 47.34 108 GLY A O 1
ATOM 855 N N . ILE A 1 109 ? 14.994 9.444 -9.395 1.00 52.84 109 ILE A N 1
ATOM 856 C CA . ILE A 1 109 ? 14.068 9.319 -10.525 1.00 52.84 109 ILE A CA 1
ATOM 857 C C . ILE A 1 109 ? 13.895 10.728 -11.068 1.00 52.84 109 ILE A C 1
ATOM 859 O O . ILE A 1 109 ? 12.942 11.435 -10.749 1.00 52.84 109 ILE A O 1
ATOM 863 N N . GLY A 1 110 ? 14.904 11.141 -11.833 1.00 44.09 110 GLY A N 1
ATOM 864 C CA . GLY A 1 110 ? 14.886 12.381 -12.575 1.00 44.09 110 GLY A CA 1
ATOM 865 C C . GLY A 1 110 ? 13.562 12.527 -13.308 1.00 44.09 110 GLY A C 1
ATOM 866 O O . GLY A 1 110 ? 13.107 11.637 -14.026 1.00 44.09 110 GLY A O 1
ATOM 867 N N . ILE A 1 111 ? 12.964 13.687 -13.093 1.00 46.88 111 ILE A N 1
ATOM 868 C CA . ILE A 1 111 ? 12.153 14.402 -14.060 1.00 46.88 111 ILE A CA 1
ATOM 869 C C . ILE A 1 111 ? 12.778 14.187 -15.447 1.00 46.88 111 ILE A C 1
ATOM 871 O O . ILE A 1 111 ? 13.727 14.864 -15.822 1.00 46.88 111 ILE A O 1
ATOM 875 N N . MET A 1 112 ? 12.245 13.233 -16.208 1.00 37.66 112 MET A N 1
ATOM 876 C CA . MET A 1 112 ? 12.275 13.279 -17.667 1.00 37.66 112 MET A CA 1
ATOM 877 C C . MET A 1 112 ? 10.960 13.928 -18.106 1.00 37.66 112 MET A C 1
ATOM 879 O O . MET A 1 112 ? 10.082 13.314 -18.702 1.00 37.66 112 MET A O 1
ATOM 883 N N . ILE A 1 113 ? 10.801 15.179 -17.670 1.00 45.53 113 ILE A N 1
ATOM 884 C CA . ILE A 1 113 ? 10.044 16.205 -18.383 1.00 45.53 113 ILE A CA 1
ATOM 885 C C . ILE A 1 113 ? 11.070 17.293 -18.726 1.00 45.53 113 ILE A C 1
ATOM 887 O O . ILE A 1 113 ? 11.046 18.400 -18.193 1.00 45.53 113 ILE A O 1
ATOM 891 N N . LEU A 1 114 ? 12.047 16.897 -19.540 1.00 37.06 114 LEU A N 1
ATOM 892 C CA . LEU A 1 114 ? 12.524 17.622 -20.712 1.00 37.06 114 LEU A CA 1
ATOM 893 C C . LEU A 1 114 ? 12.998 16.576 -21.726 1.00 37.06 114 LEU A C 1
ATOM 895 O O . LEU A 1 114 ? 13.655 15.608 -21.278 1.00 37.06 114 LEU A O 1
#

Secondary structure (DSSP, 8-state):
--HHHHHHHHHHHHHHHHHHHHHHHHH---S---TTHHHHHHHHHHHHHHHHHTTT--SHHHHHHHHHHHHHHHHHHHHHHHHTT----THHHHHHHHHHHHHHHHTT------

Solvent-accessible surface area (backbone atoms only — not comparable to full-atom values): 6123 Å² total; per-residue (Å²): 133,60,71,57,59,52,27,46,52,50,14,52,52,24,39,55,50,22,50,51,49,50,52,52,60,72,77,41,99,58,87,79,68,64,60,50,39,46,57,11,21,46,28,31,14,50,14,26,44,47,35,45,78,35,71,92,48,95,46,74,66,40,54,50,17,51,52,35,29,53,50,10,51,52,32,37,53,50,23,52,34,60,74,68,71,47,82,78,57,77,65,57,56,54,52,53,54,49,48,52,52,51,48,44,59,70,69,65,61,67,81,80,86,117

Nearest PDB structures (foldseek):
  2xj7-assembly1_B  TM=5.900E-01  e=5.409E+00  Bacteroides thetaiotaomicron VPI-5482

=== Feature glossary ===
Legend for the data blocks above and below:

— What the protein is —

The amino-acid sequence is the protein's primary structure: the linear order of residues from the N-terminus to the C-terminus, written in one-letter code. Everything else here — the 3D coordinates, the secondary structure, the domain annotations — is ultimately a consequence of this string.

Functional annotations link the protein to curated databases. InterPro entries identify conserved domains and families by matching the sequence against member-database signatures (Pfam, PROSITE, CDD, …). Gene Ontology (GO) terms describe molecular function, biological process, and cellular component in a controlled vocabulary. CATH places the structure in a hierarchical fold classification (Class/Architecture/Topology/Homologous-superfamily). The organism is the source species.

— Where its atoms are —

Atomic coordinates in PDBx/mmCIF format — the same representation the Protein Data Bank distributes. Each line of the _atom_site loop places one backbone atom in Cartesian space (units: ångströms, origin: arbitrary).

The six renders are orthographic views along the three Cartesian axes in both directions. Representation (cartoon, sticks, or surface) and color scheme (sequence-rainbow or by-chain) vary across proteins so the training set covers all the common visualization conventions.

— Local backbone conformation —

Eight-state secondary structure (DSSP): H is the canonical α-helix, G the tighter 3₁₀-helix, I the wider π-helix; E/B are β-structure, T and S are turns and bends, and '-' is everything else. DSSP derives these from the pattern of main-chain N–H···O=C hydrogen bonds, not from the sequence.

Three-state secondary structure (P-SEA) collapses the eight DSSP classes into helix (a), strand (b), and coil (c). P-SEA assigns these from Cα geometry alone — distances and angles — without requiring backbone oxygens, so it works on any Cα trace.

φ (phi) and ψ (psi) are the two rotatable backbone dihedrals per residue: φ is the 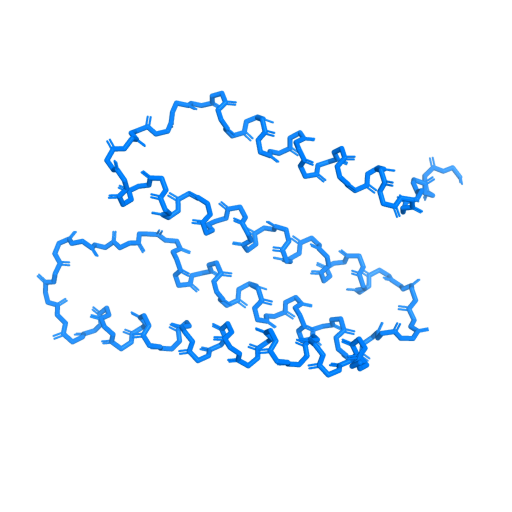C(i-1)–N–Cα–C torsion, ψ is the N–Cα–C–N(i+1) torsion, both in degrees on (−180°, 180°]. α-helical residues cluster near (−60°, −45°); β-strand residues near (−120°, +130°). A Ramachandran plot is simply a scatter of (φ, ψ) for every residue.

— Global shape and packing —

The geometric summary reports three shape descriptors. Rg (radius of gyration) measures how spread out the Cα atoms are about their centre of mass; compact globular proteins have small Rg, elongated or unfolded ones large. Cα contacts (<8 Å, |i−j|>4) count long-range residue pairs in spatial proximity — high for tightly pa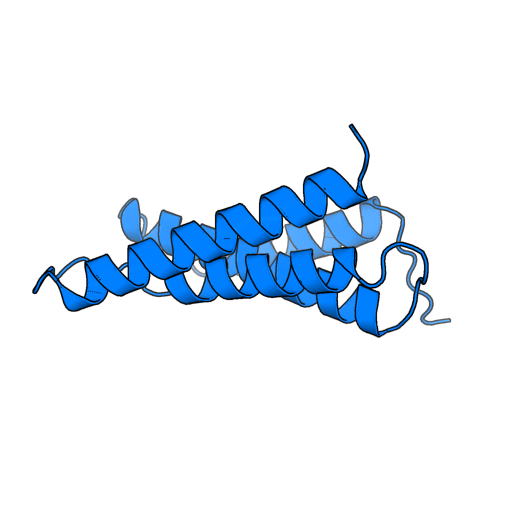cked folds, near zero for rods or random coil. The bounding-box extents give the protein's footprint along x, y, z in Å.

SASA measures how much of the protein is reachable by solvent. It is computed by rolling a water-sized probe over the atomic surface and summing the exposed area (Å²). Per-residue SASA distinguishes core (buried, low SASA) from surface (exposed, high SASA) residues; total SASA is a whole-molecule size measure.

Plot images: a contact map (which residues are close in 3D, as an N×N binary image), a Ramachandran scatter (backbone to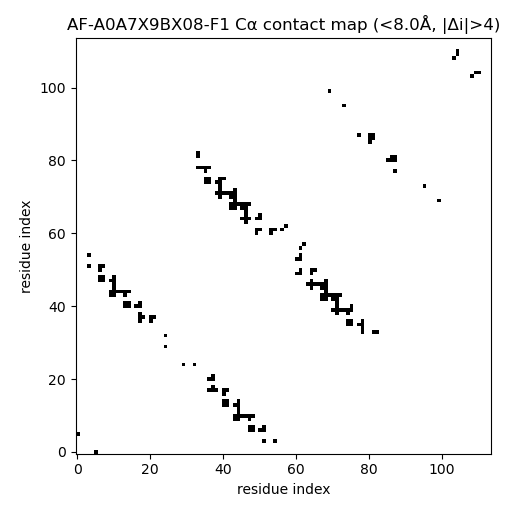rsion angles, revealing secondary-structure composition at a glance), and — for AlphaFold structures — a PAE heatmap (pairwise prediction confidence).

— Structural neighborhood —

A 3Di character summarizes, for each residue, the relative orientation of the Cα frame of its nearest spatial neighbor. Because it encodes fold topology rather than chemistry, 3Di alignments detect remote structural similarity that sequence alignment misses.

The Foldseek neighbor list gives the closest experimentally determined structures in the PDB, ranked by structural alignment. TM-score near 1 means near-identical fold; near 0.3 means only rough topology match. This is how one finds what a novel AlphaFold prediction most resembles in the solved-structure universe.

— Confidence and disorder —

For AlphaFold models, the B-factor field carries pLDDT — the model's own estimate of local accuracy on a 0–100 scale. Regions with pLDDT<50 should be treated as essentially unmodeled; they often correspond to intrinsically disordered segments.

Crystallographic B-factors measure how much each atom's electron density is smeared out, in Å². They rise in mobile loops and surface residues and fall in the buried interior. In AlphaFold models this column is repurposed to hold pLDDT instead.

Predicted Aligned Error (PAE) is an AlphaFold confidence matrix: entry (i, j) is the expected error in the position of residue j, in ångströms, when the prediction is superimposed on the true structure at residue i. Low PAE within a block of residues means that block is internally rigid and well-predicted; high PAE between two blocks means their relative placement is uncertain even if each block individually is confident.